Protein AF-A0A450ZXF7-F1 (afdb_monomer_lite)

Organism: NCBI:txid2126343

Secondary structure (DSSP, 8-state):
---TT--HHHHHHHHHHHHHHHHHHHHHHHHHTT-TTTTTT-----EEEE--S-----S----------SGGG-EEEES-S---HHHHH---

Radius of gyration: 15.81 Å; chains: 1; bounding box: 31×31×44 Å

Foldseek 3Di:
DDDLDDDLVVQLVVVVVVVVVVVVVQVVVCVVVVPPCRCVVPADAAADEHDCDDDDDDQDDPLDPDDRRHSNSHHYHYNHPDDDCCSRPNDD

Sequence (92 aa):
MKATKGKEEEIIQQLKGARCFMGYCREVGKSFWQSAKFLKDYQERFVSISYIGISKGGSRFQEKKGDYSEPERMWKIHNPHHLTFNQLAGKT

Structure (mmCIF, N/CA/C/O backbone):
data_AF-A0A450ZXF7-F1
#
_entry.id   AF-A0A450ZXF7-F1
#
loop_
_atom_site.group_PDB
_atom_site.id
_atom_site.type_symbol
_atom_site.label_atom_id
_atom_site.label_alt_id
_atom_site.label_comp_id
_atom_site.label_asym_id
_atom_site.label_entity_id
_atom_site.label_seq_id
_atom_site.pdbx_PDB_ins_code
_atom_site.Cartn_x
_atom_site.Cartn_y
_atom_site.Cartn_z
_atom_site.occupancy
_atom_site.B_iso_or_equiv
_atom_site.auth_seq_id
_atom_site.auth_comp_id
_atom_site.auth_asym_id
_atom_site.auth_atom_id
_atom_site.pdbx_PDB_model_num
ATOM 1 N N . MET A 1 1 ? -2.316 10.592 -9.761 1.00 42.62 1 MET A N 1
ATOM 2 C CA . MET A 1 1 ? -0.893 10.714 -10.145 1.00 42.62 1 MET A CA 1
ATOM 3 C C . MET A 1 1 ? -0.485 9.410 -10.803 1.00 42.62 1 MET A C 1
ATOM 5 O O . MET A 1 1 ? -0.522 8.390 -10.133 1.00 42.62 1 MET A O 1
ATOM 9 N N . LYS A 1 2 ? -0.217 9.392 -12.112 1.00 43.12 2 LYS A N 1
ATOM 10 C CA . LYS A 1 2 ? 0.262 8.182 -12.792 1.00 43.12 2 LYS A CA 1
ATOM 11 C C . LYS A 1 2 ? 1.364 8.583 -13.760 1.00 43.12 2 LYS A C 1
ATOM 13 O O . LYS A 1 2 ? 1.079 9.062 -14.852 1.00 43.12 2 LYS A O 1
ATOM 18 N N . ALA A 1 3 ? 2.614 8.418 -13.339 1.00 50.16 3 ALA A N 1
ATOM 19 C CA . ALA A 1 3 ? 3.733 8.460 -14.266 1.00 50.16 3 ALA A CA 1
ATOM 20 C C . ALA A 1 3 ? 3.752 7.113 -14.996 1.00 50.16 3 ALA A C 1
ATOM 22 O O . ALA A 1 3 ? 4.021 6.076 -14.401 1.00 50.16 3 ALA A O 1
ATOM 23 N N . THR A 1 4 ? 3.406 7.099 -16.279 1.00 52.81 4 THR A N 1
ATOM 24 C CA . THR A 1 4 ? 3.452 5.887 -17.116 1.00 52.81 4 THR A CA 1
ATOM 25 C C . THR A 1 4 ? 4.875 5.528 -17.560 1.00 52.81 4 THR A C 1
ATOM 27 O O . THR A 1 4 ? 5.071 4.453 -18.122 1.00 52.81 4 THR A O 1
ATOM 30 N N . LYS A 1 5 ? 5.859 6.412 -17.323 1.00 58.38 5 LYS A N 1
ATOM 31 C CA . LYS A 1 5 ? 7.273 6.284 -17.725 1.00 58.38 5 LYS A CA 1
ATOM 32 C C . LYS A 1 5 ? 8.229 6.955 -16.715 1.00 58.38 5 LYS A C 1
ATOM 34 O O . LYS A 1 5 ? 9.064 7.762 -17.107 1.00 58.38 5 LYS A O 1
ATOM 39 N N . GLY A 1 6 ? 8.039 6.693 -15.422 1.00 66.75 6 GLY A N 1
ATOM 40 C CA . GLY A 1 6 ? 8.897 7.233 -14.356 1.00 66.75 6 GLY A CA 1
ATOM 41 C C . GLY A 1 6 ? 10.091 6.333 -14.041 1.00 66.75 6 GLY A C 1
ATOM 42 O O . GLY A 1 6 ? 10.067 5.137 -14.347 1.00 66.75 6 GLY A O 1
ATOM 43 N N . LYS A 1 7 ? 11.125 6.896 -13.405 1.00 85.25 7 LYS A N 1
ATOM 44 C CA . LYS A 1 7 ? 12.206 6.090 -12.812 1.00 85.25 7 LYS A CA 1
ATOM 45 C C . LYS A 1 7 ? 11.626 5.206 -11.707 1.00 85.25 7 LYS A C 1
ATOM 47 O O . LYS A 1 7 ? 10.649 5.568 -11.057 1.00 85.25 7 LYS A O 1
ATOM 52 N N . GLU A 1 8 ? 12.243 4.056 -11.458 1.00 86.75 8 GLU A N 1
ATOM 53 C CA . GLU A 1 8 ? 11.790 3.128 -10.414 1.00 86.75 8 GLU A CA 1
ATOM 54 C C . GLU A 1 8 ? 11.665 3.793 -9.037 1.00 86.75 8 GLU A C 1
ATOM 56 O O . GLU A 1 8 ? 10.690 3.563 -8.329 1.00 86.75 8 GLU A O 1
ATOM 61 N N . GLU A 1 9 ? 12.590 4.687 -8.699 1.00 90.69 9 GLU A N 1
ATOM 62 C CA . GLU A 1 9 ? 12.568 5.471 -7.461 1.00 90.69 9 GLU A CA 1
ATOM 63 C C . GLU A 1 9 ? 11.303 6.332 -7.329 1.00 90.69 9 GLU A C 1
ATOM 65 O O . GLU A 1 9 ? 10.696 6.386 -6.260 1.00 90.69 9 GLU A O 1
ATOM 70 N N . GLU A 1 10 ? 10.856 6.960 -8.419 1.00 90.31 10 GLU A N 1
ATOM 71 C CA . GLU A 1 10 ? 9.632 7.768 -8.443 1.00 90.31 10 GLU A CA 1
ATOM 72 C C . GLU A 1 10 ? 8.393 6.885 -8.262 1.00 90.31 10 GLU A C 1
ATOM 74 O O . GLU A 1 10 ? 7.447 7.263 -7.568 1.00 90.31 10 GLU A O 1
ATOM 79 N N . ILE A 1 11 ? 8.405 5.683 -8.849 1.00 88.94 11 ILE A N 1
ATOM 80 C CA . ILE A 1 11 ? 7.339 4.693 -8.661 1.00 88.94 11 ILE A CA 1
ATOM 81 C C . ILE A 1 11 ? 7.301 4.256 -7.194 1.00 88.94 11 ILE A C 1
ATOM 83 O O . ILE A 1 11 ? 6.236 4.278 -6.581 1.00 88.94 11 ILE A O 1
ATOM 87 N N . ILE A 1 12 ? 8.450 3.940 -6.593 1.00 92.75 12 ILE A N 1
ATOM 88 C CA . ILE A 1 12 ? 8.548 3.579 -5.172 1.00 92.75 12 ILE A CA 1
ATOM 89 C C . ILE A 1 12 ? 8.004 4.710 -4.289 1.00 92.75 12 ILE A C 1
ATOM 91 O O . ILE A 1 12 ? 7.230 4.448 -3.369 1.00 92.75 12 ILE A O 1
ATOM 95 N N . GLN A 1 13 ? 8.342 5.970 -4.577 1.00 94.38 13 GLN A N 1
ATOM 96 C CA . GLN A 1 13 ? 7.808 7.123 -3.841 1.00 94.38 13 GLN A CA 1
ATOM 97 C C . GLN A 1 13 ? 6.283 7.236 -3.961 1.00 94.38 13 GLN A C 1
ATOM 99 O O . GLN A 1 13 ? 5.601 7.446 -2.955 1.00 94.38 13 GLN A O 1
ATOM 104 N N . GLN A 1 14 ? 5.726 7.039 -5.159 1.00 92.31 14 GLN A N 1
ATOM 105 C CA . GLN A 1 14 ? 4.273 7.021 -5.359 1.00 92.31 14 GLN A CA 1
ATOM 106 C C . GLN A 1 14 ? 3.606 5.899 -4.557 1.00 92.31 14 GLN A C 1
ATOM 108 O O . GLN A 1 14 ? 2.580 6.127 -3.917 1.00 92.31 14 GLN A O 1
ATOM 113 N N . LEU A 1 15 ? 4.201 4.704 -4.542 1.00 93.56 15 LEU A N 1
ATOM 114 C CA . LEU A 1 15 ? 3.689 3.558 -3.793 1.00 93.56 15 LEU A CA 1
ATOM 115 C C . LEU A 1 15 ? 3.773 3.769 -2.273 1.00 93.56 15 LEU A C 1
ATOM 117 O O . LEU A 1 15 ? 2.836 3.414 -1.559 1.00 93.56 15 LEU A O 1
ATOM 121 N N . LYS A 1 16 ? 4.829 4.425 -1.774 1.00 96.00 16 LYS A N 1
ATOM 122 C CA . LYS A 1 16 ? 4.912 4.874 -0.373 1.00 96.00 16 LYS A CA 1
ATOM 123 C C . LYS A 1 16 ? 3.796 5.858 -0.029 1.00 96.00 16 LYS A C 1
ATOM 125 O O . LYS A 1 16 ? 3.128 5.692 0.988 1.00 96.00 16 LYS A O 1
ATOM 130 N N . GLY A 1 17 ? 3.547 6.841 -0.893 1.00 95.56 17 GLY A N 1
ATOM 131 C CA . GLY A 1 17 ? 2.436 7.779 -0.723 1.00 95.56 17 GLY A CA 1
ATOM 132 C C . GLY A 1 17 ? 1.076 7.074 -0.703 1.00 95.56 17 GLY A C 1
ATOM 133 O O . GLY A 1 17 ? 0.252 7.342 0.171 1.00 95.56 17 GLY A O 1
ATOM 134 N N . ALA A 1 18 ? 0.863 6.119 -1.612 1.00 94.75 18 ALA A N 1
ATOM 135 C CA . ALA A 1 18 ? -0.356 5.315 -1.664 1.00 94.75 18 ALA A CA 1
ATOM 136 C C . ALA A 1 18 ? -0.559 4.485 -0.386 1.00 94.75 18 ALA A C 1
ATOM 138 O O . ALA A 1 18 ? -1.677 4.415 0.122 1.00 94.75 18 ALA A O 1
ATOM 139 N N . ARG A 1 19 ? 0.51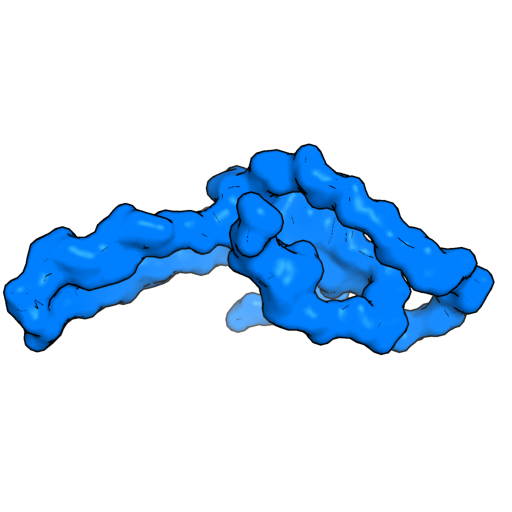5 3.920 0.179 1.00 95.44 19 ARG A N 1
ATOM 140 C CA . ARG A 1 19 ? 0.484 3.218 1.469 1.00 95.44 19 ARG A CA 1
ATOM 141 C C . ARG A 1 19 ? 0.004 4.127 2.601 1.00 95.44 19 ARG A C 1
ATOM 143 O O . ARG A 1 19 ? -0.911 3.767 3.338 1.00 95.44 19 ARG A O 1
ATOM 150 N N . CYS A 1 20 ? 0.574 5.328 2.708 1.00 96.06 20 CYS A N 1
ATOM 151 C CA . CYS A 1 20 ? 0.149 6.316 3.703 1.00 96.06 20 CYS A CA 1
ATOM 152 C C . CYS A 1 20 ? -1.328 6.691 3.532 1.00 96.06 20 CYS A C 1
ATOM 154 O O . CYS A 1 20 ? -2.076 6.730 4.509 1.00 96.06 20 CYS A O 1
ATOM 156 N N . PHE A 1 21 ? -1.762 6.914 2.290 1.00 96.38 21 PHE A N 1
ATOM 157 C CA . PHE A 1 21 ? -3.155 7.218 1.974 1.00 96.38 21 PHE A CA 1
ATOM 158 C C . PHE A 1 21 ? -4.104 6.084 2.389 1.00 96.38 21 PHE A C 1
ATOM 160 O O . PHE A 1 21 ? -5.114 6.341 3.039 1.00 96.38 21 PHE A O 1
ATOM 167 N N . MET A 1 22 ? -3.755 4.826 2.104 1.00 94.81 22 MET A N 1
ATOM 168 C CA . MET A 1 22 ? -4.538 3.666 2.544 1.00 94.81 22 MET A CA 1
ATOM 169 C C . MET A 1 22 ? -4.603 3.552 4.070 1.00 94.81 22 MET A C 1
ATOM 171 O O . MET A 1 22 ? -5.668 3.258 4.614 1.00 94.81 22 MET A O 1
ATOM 175 N N . GLY A 1 23 ? -3.499 3.835 4.769 1.00 95.06 23 GLY A N 1
ATOM 176 C CA . GLY A 1 23 ? -3.470 3.913 6.231 1.00 95.06 23 GLY A CA 1
ATOM 177 C C . GLY A 1 23 ? -4.438 4.966 6.774 1.00 95.06 23 GLY A C 1
ATOM 178 O O . GLY A 1 23 ? -5.238 4.670 7.660 1.00 95.06 23 GLY A O 1
ATOM 179 N N . TYR A 1 24 ? -4.440 6.163 6.184 1.00 97.00 24 TYR A N 1
ATOM 180 C CA . TYR A 1 24 ? -5.391 7.220 6.529 1.00 97.00 24 TYR A CA 1
ATOM 181 C C . TYR A 1 24 ? -6.845 6.791 6.282 1.00 97.00 24 TYR A C 1
ATOM 183 O O . TYR A 1 24 ? -7.679 6.875 7.185 1.00 97.00 24 TYR A O 1
ATOM 191 N N . CYS A 1 25 ? -7.151 6.252 5.097 1.00 95.62 25 CYS A N 1
ATOM 192 C CA . CYS A 1 25 ? -8.488 5.752 4.772 1.00 95.62 25 CYS A CA 1
ATOM 193 C C . CYS A 1 25 ? -8.950 4.647 5.729 1.00 95.62 25 CYS A C 1
ATOM 195 O O . CYS A 1 25 ? -10.134 4.573 6.052 1.00 95.62 25 CYS A O 1
ATOM 197 N N . ARG A 1 26 ? -8.034 3.802 6.214 1.00 95.81 26 ARG A N 1
ATOM 198 C CA . ARG A 1 26 ? -8.349 2.767 7.200 1.00 95.81 26 ARG A CA 1
ATOM 199 C C . ARG A 1 26 ? -8.769 3.362 8.543 1.00 95.81 26 ARG A C 1
ATOM 201 O O . ARG A 1 26 ? -9.750 2.886 9.108 1.00 95.81 26 ARG A O 1
ATOM 208 N N . GLU A 1 27 ? -8.088 4.392 9.041 1.00 96.69 27 GLU A N 1
ATOM 209 C CA . GLU A 1 27 ? -8.477 5.058 10.297 1.00 96.69 27 GLU A CA 1
ATOM 210 C C . GLU A 1 27 ? -9.804 5.817 10.169 1.00 96.69 27 GLU A C 1
ATOM 212 O O . GLU A 1 27 ? -10.666 5.721 11.051 1.00 96.69 27 GLU A O 1
ATOM 217 N N . VAL A 1 28 ? -10.019 6.488 9.032 1.00 97.50 28 VAL A N 1
ATOM 218 C CA . VAL A 1 28 ? -11.318 7.097 8.707 1.00 97.50 28 VAL A CA 1
ATOM 219 C C . VAL A 1 28 ? -12.408 6.026 8.678 1.00 97.50 28 VAL A C 1
ATOM 221 O O . VAL A 1 28 ? -13.456 6.200 9.293 1.00 97.50 28 VAL A O 1
ATOM 224 N N . GLY A 1 29 ? -12.151 4.887 8.031 1.00 96.88 29 GLY A N 1
ATOM 225 C CA . GLY A 1 29 ? -13.108 3.791 7.935 1.00 96.88 29 GLY A CA 1
ATOM 226 C C . GLY A 1 29 ? -13.445 3.149 9.285 1.00 96.88 29 GLY A C 1
ATOM 227 O O . GLY A 1 29 ? -14.612 2.891 9.577 1.00 96.88 29 GLY A O 1
ATOM 228 N N . LYS A 1 30 ? -12.460 2.957 10.169 1.00 97.44 30 LYS A N 1
ATOM 229 C CA . LYS A 1 30 ? -12.725 2.483 11.538 1.00 97.44 30 LYS A CA 1
ATOM 230 C C . LYS A 1 30 ? -13.692 3.405 12.277 1.00 97.44 30 LYS A C 1
ATOM 232 O O . LYS A 1 30 ? -14.625 2.916 12.909 1.00 97.44 30 LYS A O 1
ATOM 237 N N . SER A 1 31 ? -13.472 4.715 12.170 1.00 96.94 31 SER A N 1
ATOM 238 C CA . SER A 1 31 ? -14.293 5.730 12.836 1.00 96.94 31 SER A CA 1
ATOM 239 C C . SER A 1 31 ? -15.692 5.825 12.226 1.00 96.94 31 SER A C 1
ATOM 241 O O . SER A 1 31 ? -16.681 5.791 12.951 1.00 96.94 31 SER A O 1
ATOM 243 N N . PHE A 1 32 ? -15.788 5.882 10.895 1.00 97.50 32 PHE A N 1
ATOM 244 C CA . PHE A 1 32 ? -17.055 6.054 10.182 1.00 97.50 32 PHE A CA 1
ATOM 245 C C . PHE A 1 32 ? -17.992 4.851 10.352 1.00 97.50 32 PHE A C 1
ATOM 247 O O . PHE A 1 32 ? -19.176 5.028 10.617 1.00 97.50 32 PHE A O 1
ATOM 254 N N . TRP A 1 33 ? -17.466 3.625 10.251 1.00 96.88 33 TRP A N 1
ATOM 255 C CA . TRP A 1 33 ? -18.253 2.394 10.415 1.00 96.88 33 TRP A CA 1
ATOM 256 C C . TRP A 1 33 ? -18.294 1.877 11.862 1.00 96.88 33 TRP A C 1
ATOM 258 O O . TRP A 1 33 ? -18.830 0.795 12.093 1.00 96.88 33 TRP A O 1
ATOM 268 N N . GLN A 1 34 ? -17.696 2.592 12.826 1.00 95.88 34 GLN A N 1
ATOM 269 C CA . GLN A 1 34 ? -17.552 2.160 14.229 1.00 95.88 34 GLN A CA 1
ATOM 270 C C . GLN A 1 34 ? -16.990 0.732 14.373 1.00 95.88 34 GLN A C 1
ATOM 272 O O . GLN A 1 34 ? -17.328 -0.021 15.286 1.00 95.88 34 GLN A O 1
ATOM 277 N N . SER A 1 35 ? -16.113 0.339 13.449 1.00 95.81 35 SER A N 1
ATOM 278 C CA . SER A 1 35 ? -15.585 -1.017 13.352 1.00 95.81 35 SER A CA 1
ATOM 279 C C . SER A 1 35 ? -14.079 -1.007 13.550 1.00 95.81 35 SER A C 1
ATOM 281 O O . SER A 1 35 ? -13.310 -0.747 12.626 1.00 95.81 35 SER A O 1
ATOM 283 N N . ALA A 1 36 ? -13.630 -1.376 14.753 1.00 93.62 36 ALA A N 1
ATOM 284 C CA . ALA A 1 36 ? -12.202 -1.477 15.076 1.00 93.62 36 ALA A CA 1
ATOM 285 C C . ALA A 1 36 ? -11.449 -2.481 14.179 1.00 93.62 36 ALA A C 1
ATOM 287 O O . ALA A 1 36 ? -10.226 -2.411 14.032 1.00 93.62 36 ALA A O 1
ATOM 288 N N . LYS A 1 37 ? -12.181 -3.423 13.569 1.00 94.69 37 LYS A N 1
ATOM 289 C CA . LYS A 1 37 ? -11.642 -4.452 12.673 1.00 94.69 37 LYS A CA 1
ATOM 290 C C . LYS A 1 37 ? -11.669 -4.048 11.195 1.00 94.69 37 LYS A C 1
ATOM 292 O O . LYS A 1 37 ? -11.284 -4.863 10.358 1.00 94.69 37 LYS A O 1
ATOM 297 N N . PHE A 1 38 ? -12.090 -2.827 10.856 1.00 94.81 38 PHE A N 1
ATOM 298 C CA . PHE A 1 38 ? 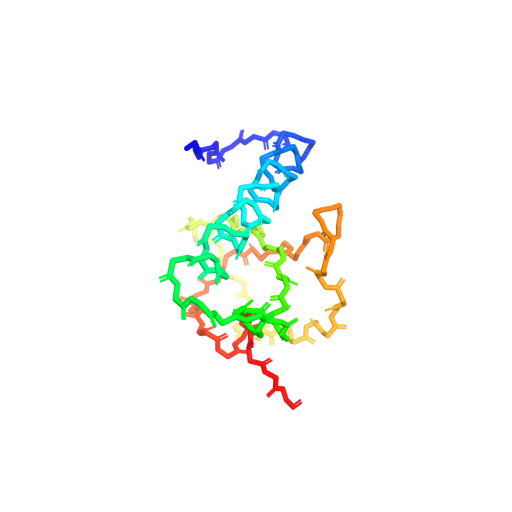-12.122 -2.364 9.470 1.00 94.81 38 PHE A CA 1
ATOM 299 C C . PHE A 1 38 ? -10.745 -2.522 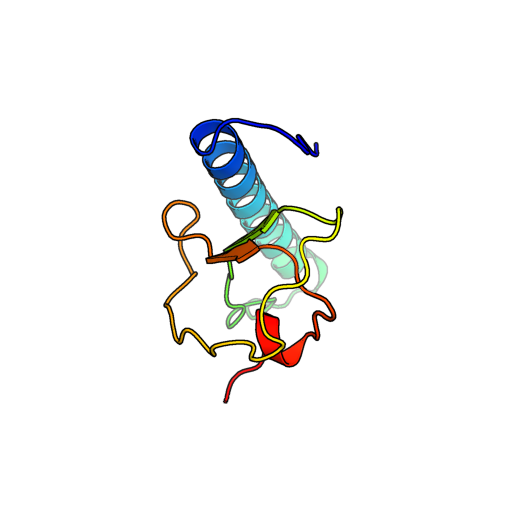8.803 1.00 94.81 38 PHE A C 1
ATOM 301 O O . PHE A 1 38 ? -9.729 -2.012 9.293 1.00 94.81 38 PHE A O 1
ATOM 308 N N . LEU A 1 39 ? -10.716 -3.304 7.716 1.00 93.06 39 LEU A N 1
ATOM 309 C CA . LEU A 1 39 ? -9.509 -3.690 6.976 1.00 93.06 39 LEU A CA 1
ATOM 310 C C . LEU A 1 39 ? -8.360 -4.177 7.882 1.00 93.06 39 LEU A C 1
ATOM 312 O O . LEU A 1 39 ? -7.197 -3.873 7.632 1.00 93.06 39 LEU A O 1
ATOM 316 N N . LYS A 1 40 ? -8.662 -4.897 8.973 1.00 90.81 40 LYS A N 1
ATOM 317 C CA . LYS A 1 40 ? -7.633 -5.395 9.901 1.00 90.81 40 LYS A CA 1
ATOM 318 C C . LYS A 1 40 ? -6.676 -6.383 9.242 1.00 90.81 40 LYS A C 1
ATOM 320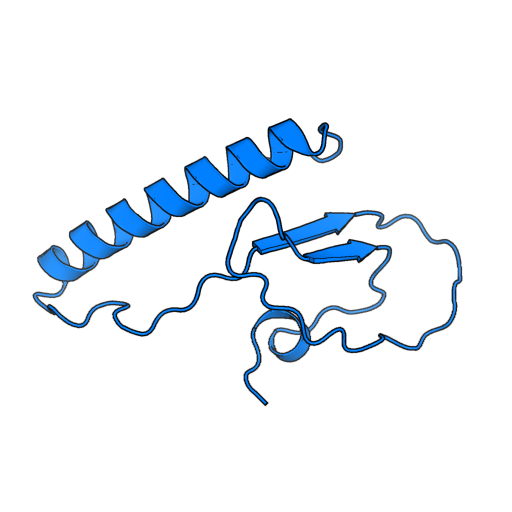 O O . LYS A 1 40 ? -5.473 -6.249 9.428 1.00 90.81 40 LYS A O 1
ATOM 325 N N . ASP A 1 41 ? -7.222 -7.308 8.463 1.00 90.44 41 ASP A N 1
ATOM 326 C CA . ASP A 1 41 ? -6.471 -8.399 7.834 1.00 90.44 41 ASP A CA 1
ATOM 327 C C . ASP A 1 41 ? -6.197 -8.127 6.343 1.00 90.44 41 ASP A C 1
ATOM 329 O O . ASP A 1 41 ? -5.895 -9.038 5.567 1.00 90.44 41 ASP A O 1
ATOM 333 N N . TYR A 1 42 ? -6.337 -6.861 5.930 1.00 89.62 42 TYR A N 1
ATOM 334 C CA . TYR A 1 42 ? -5.986 -6.413 4.589 1.00 89.62 42 TYR A CA 1
ATOM 335 C C . TYR A 1 42 ? -4.484 -6.596 4.356 1.00 89.62 42 TYR A C 1
ATOM 337 O O . TYR A 1 42 ? -3.662 -6.279 5.215 1.00 89.62 42 TYR A O 1
ATOM 345 N N . GLN A 1 43 ? -4.138 -7.106 3.178 1.00 88.62 43 GLN A N 1
ATOM 346 C CA . GLN A 1 43 ? -2.759 -7.320 2.766 1.00 88.62 43 GLN A CA 1
ATOM 347 C C . GLN A 1 43 ? -2.433 -6.396 1.604 1.00 88.62 43 GLN A C 1
ATOM 349 O O . GLN A 1 43 ? -3.137 -6.373 0.594 1.00 88.62 43 GLN A O 1
ATOM 354 N N . GLU A 1 44 ? -1.342 -5.658 1.749 1.00 90.94 44 GLU A N 1
ATOM 355 C CA . GLU A 1 44 ? -0.811 -4.804 0.698 1.00 90.94 44 GLU A CA 1
ATOM 356 C C . GLU A 1 44 ? -0.038 -5.653 -0.310 1.00 90.94 44 GLU A C 1
ATOM 358 O O . GLU A 1 44 ? 0.768 -6.506 0.065 1.00 90.94 44 GLU A O 1
ATOM 363 N N . ARG A 1 45 ? -0.279 -5.410 -1.599 1.00 90.25 45 ARG A N 1
ATOM 364 C CA . ARG A 1 45 ? 0.543 -5.939 -2.686 1.00 90.25 45 ARG A CA 1
ATOM 365 C C . ARG A 1 45 ? 0.893 -4.822 -3.647 1.00 90.25 45 ARG A C 1
ATOM 367 O O . ARG A 1 45 ? 0.015 -4.193 -4.234 1.00 90.25 45 ARG A O 1
ATOM 374 N N . PHE A 1 46 ? 2.186 -4.598 -3.809 1.00 91.31 46 PHE A N 1
ATOM 375 C CA . PHE A 1 46 ? 2.726 -3.573 -4.680 1.00 91.31 46 PHE A CA 1
ATOM 376 C C . PHE A 1 46 ? 3.059 -4.183 -6.036 1.00 91.31 46 PHE A C 1
ATOM 378 O O . PHE A 1 46 ? 3.822 -5.143 -6.128 1.00 91.31 46 PHE A O 1
ATOM 385 N N . VAL A 1 47 ? 2.476 -3.632 -7.100 1.00 88.12 47 VAL A N 1
ATOM 386 C CA . VAL A 1 47 ? 2.668 -4.110 -8.472 1.00 88.12 47 VAL A CA 1
ATOM 387 C C . VAL A 1 47 ? 2.983 -2.942 -9.398 1.00 88.12 47 VAL A C 1
ATOM 389 O O . VAL A 1 47 ? 2.373 -1.877 -9.310 1.00 88.12 47 VAL A O 1
ATOM 392 N N . SER A 1 48 ? 3.922 -3.153 -10.313 1.00 86.50 48 SER A N 1
ATOM 393 C CA . SER A 1 48 ? 4.218 -2.248 -11.418 1.00 86.50 48 SER A CA 1
ATOM 394 C C . SER A 1 48 ? 4.003 -2.993 -12.722 1.00 86.50 48 SER A C 1
ATOM 396 O O . SER A 1 48 ? 4.656 -3.998 -12.992 1.00 86.50 48 SER A O 1
ATOM 398 N N . ILE A 1 49 ? 3.061 -2.513 -13.528 1.00 84.31 49 ILE A N 1
ATOM 399 C CA . ILE A 1 49 ? 2.703 -3.126 -14.806 1.00 84.31 49 ILE A CA 1
ATOM 400 C C . ILE A 1 49 ? 3.266 -2.246 -15.914 1.00 84.31 49 ILE A C 1
ATOM 402 O O . ILE A 1 49 ? 2.861 -1.093 -16.067 1.00 84.31 49 ILE A O 1
ATOM 406 N N . SER A 1 50 ? 4.209 -2.792 -16.675 1.00 76.00 50 SER A N 1
ATOM 407 C CA . SER A 1 50 ? 4.931 -2.086 -17.731 1.00 76.00 50 SER A CA 1
ATOM 408 C C . SER A 1 50 ? 4.769 -2.802 -19.076 1.00 76.00 50 SER A C 1
ATOM 410 O O . SER A 1 50 ? 4.784 -4.027 -19.138 1.00 76.00 50 SER A O 1
ATOM 412 N N . TYR A 1 51 ? 4.697 -2.023 -20.161 1.00 67.31 51 TYR A N 1
ATOM 413 C CA . TYR A 1 51 ? 4.598 -2.475 -21.560 1.00 67.31 51 TYR A CA 1
ATOM 414 C C . TYR A 1 51 ? 3.238 -3.085 -21.971 1.00 67.31 51 TYR A C 1
ATOM 416 O O . TYR A 1 51 ? 2.907 -4.207 -21.614 1.00 67.31 51 TYR A O 1
ATOM 424 N N . ILE A 1 52 ? 2.475 -2.333 -22.780 1.00 58.72 52 ILE A N 1
ATOM 425 C CA . ILE A 1 52 ? 1.228 -2.752 -23.469 1.00 58.72 52 ILE A CA 1
ATOM 426 C C . ILE A 1 52 ? 1.487 -2.906 -24.994 1.00 58.72 52 ILE A C 1
ATOM 428 O O . ILE A 1 52 ? 0.576 -3.123 -25.784 1.00 58.72 52 ILE A O 1
ATOM 432 N N . GLY A 1 53 ? 2.742 -2.755 -25.438 1.00 53.53 53 GLY A N 1
ATOM 433 C CA . GLY A 1 53 ? 3.130 -2.655 -26.850 1.00 53.53 53 GLY A CA 1
ATOM 434 C C . GLY A 1 53 ? 3.874 -3.880 -27.375 1.00 53.53 53 GLY A C 1
ATOM 435 O O . GLY A 1 53 ? 5.021 -3.747 -27.750 1.00 53.53 53 GLY A O 1
ATOM 436 N N . ILE A 1 54 ? 3.234 -5.051 -27.365 1.00 51.28 54 ILE A N 1
ATOM 437 C CA . ILE A 1 54 ? 3.564 -6.287 -28.109 1.00 51.28 54 ILE A CA 1
ATOM 438 C C . ILE A 1 54 ? 5.052 -6.488 -28.482 1.00 51.28 54 ILE A C 1
ATOM 440 O O . ILE A 1 54 ? 5.496 -6.123 -29.568 1.00 51.28 54 ILE A O 1
ATOM 444 N N . SER A 1 55 ? 5.772 -7.267 -27.673 1.00 54.19 55 SER A N 1
ATOM 445 C CA . SER A 1 55 ? 6.705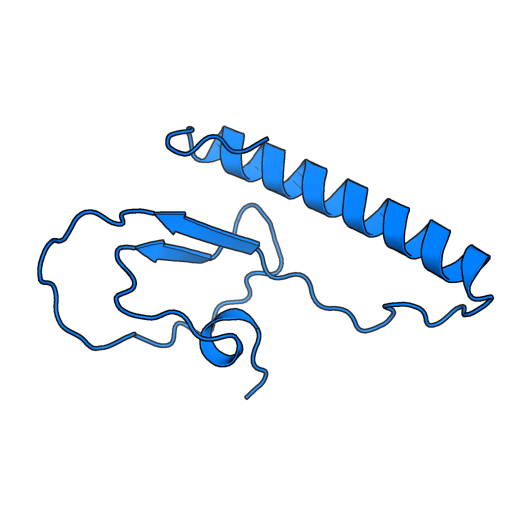 -8.259 -28.219 1.00 54.19 55 SER A CA 1
ATOM 446 C C . SER A 1 55 ? 6.146 -9.645 -27.884 1.00 54.19 55 SER A C 1
ATOM 448 O O . SER A 1 55 ? 5.815 -9.934 -26.736 1.00 54.19 55 SER A O 1
ATOM 450 N N . LYS A 1 56 ? 5.922 -10.491 -28.900 1.00 56.72 56 LYS A N 1
ATOM 451 C CA . LYS A 1 56 ? 5.410 -11.863 -28.726 1.00 56.72 56 LYS A CA 1
ATOM 452 C C . LYS A 1 56 ? 6.481 -12.718 -28.033 1.00 56.72 56 LYS A C 1
ATOM 454 O O . LYS A 1 56 ? 7.298 -13.344 -28.698 1.00 56.72 56 LYS A O 1
ATOM 459 N N . GLY A 1 57 ? 6.486 -12.713 -26.704 1.00 56.47 57 GLY A N 1
ATOM 460 C CA . GLY A 1 57 ? 7.228 -13.647 -25.854 1.00 56.47 57 GLY A CA 1
ATOM 461 C C . GLY A 1 57 ? 6.290 -14.709 -25.274 1.00 56.47 57 GLY A C 1
ATOM 462 O O . GLY A 1 57 ? 5.096 -14.461 -25.135 1.00 56.47 57 GLY A O 1
ATOM 463 N N . GLY A 1 58 ? 6.818 -15.902 -24.984 1.00 53.62 58 GLY A N 1
ATOM 464 C CA . GLY A 1 58 ? 6.041 -17.105 -24.649 1.00 53.62 58 GLY A CA 1
ATOM 465 C C . GLY A 1 58 ? 4.954 -16.914 -23.580 1.00 53.62 58 GLY A C 1
ATOM 466 O O . GLY A 1 58 ? 5.172 -16.305 -22.538 1.00 53.62 58 GLY A O 1
ATOM 467 N N . SER A 1 59 ? 3.789 -17.514 -23.828 1.00 54.69 59 SER A N 1
ATOM 468 C CA . SER A 1 59 ? 2.521 -17.368 -23.096 1.00 54.69 59 SER A CA 1
ATOM 469 C C . SER A 1 59 ? 2.479 -17.940 -21.671 1.00 54.69 59 SER A C 1
ATOM 471 O O . SER A 1 59 ? 1.413 -17.966 -21.053 1.00 54.69 59 SER A O 1
ATOM 473 N N . ARG A 1 60 ? 3.600 -18.418 -21.119 1.00 52.06 60 ARG A N 1
ATOM 474 C CA . ARG A 1 60 ? 3.623 -18.959 -19.755 1.00 52.06 60 ARG A CA 1
ATOM 475 C C . ARG A 1 60 ? 3.874 -17.843 -18.755 1.00 52.06 60 ARG A C 1
ATOM 477 O O . ARG A 1 60 ? 5.009 -17.425 -18.544 1.00 52.06 60 ARG A O 1
ATOM 484 N N . PHE A 1 61 ? 2.798 -17.420 -18.100 1.00 56.97 61 PHE A N 1
ATOM 485 C CA . PHE A 1 61 ? 2.875 -16.679 -16.849 1.00 56.97 61 PHE A CA 1
ATOM 486 C C . PHE A 1 61 ? 3.623 -17.555 -15.834 1.00 56.97 61 PHE A C 1
ATOM 488 O O . PHE A 1 61 ? 3.109 -18.586 -15.403 1.00 56.97 61 PHE A O 1
ATOM 495 N N . GLN A 1 62 ? 4.865 -17.203 -15.500 1.00 56.38 62 GLN A N 1
ATOM 496 C CA . GLN A 1 62 ? 5.536 -17.831 -14.368 1.00 56.38 62 GLN A CA 1
ATOM 497 C C . GLN A 1 62 ? 4.935 -17.239 -13.094 1.00 56.38 62 GLN A C 1
ATOM 499 O O . GLN A 1 62 ? 5.107 -16.049 -12.828 1.00 56.38 62 GLN A O 1
ATOM 504 N N . GLU A 1 63 ? 4.225 -18.057 -12.314 1.00 55.34 63 GLU A N 1
ATOM 505 C CA . GLU A 1 63 ? 3.886 -17.722 -10.931 1.00 55.34 63 GLU A CA 1
ATOM 506 C C . GLU A 1 63 ? 5.186 -17.507 -10.155 1.00 55.34 63 GLU A C 1
ATOM 508 O O . GLU A 1 63 ? 5.826 -18.449 -9.687 1.00 55.34 63 GLU A O 1
ATOM 513 N N . LYS A 1 64 ? 5.607 -16.252 -10.010 1.00 57.25 64 LYS A N 1
ATOM 514 C CA . LYS A 1 64 ? 6.600 -15.912 -8.999 1.00 57.25 64 LYS A CA 1
ATOM 515 C C . LYS A 1 64 ? 5.860 -15.691 -7.687 1.00 57.25 64 LYS A C 1
ATOM 517 O O . LYS A 1 64 ? 5.221 -14.665 -7.481 1.00 57.25 64 LYS A O 1
ATOM 522 N N . LYS A 1 65 ? 5.954 -16.684 -6.799 1.00 61.03 65 LYS A N 1
ATOM 523 C CA . LYS A 1 65 ? 5.600 -16.557 -5.381 1.00 61.03 65 LYS A CA 1
ATOM 524 C C . LYS A 1 65 ? 6.638 -15.659 -4.705 1.00 61.03 65 LYS A C 1
ATOM 526 O O . LYS A 1 65 ? 7.653 -16.142 -4.216 1.00 61.03 65 LYS A O 1
ATOM 531 N N . GLY A 1 66 ? 6.416 -14.350 -4.755 1.00 66.81 66 GLY A N 1
ATOM 532 C CA . GLY A 1 66 ? 7.196 -13.356 -4.021 1.00 66.81 66 GLY A CA 1
ATOM 533 C C . GLY A 1 66 ? 6.349 -12.672 -2.953 1.00 66.81 66 GLY A C 1
ATOM 534 O O . GLY A 1 66 ? 5.144 -12.484 -3.132 1.00 66.81 66 GLY A O 1
ATOM 535 N N . ASP A 1 67 ? 6.985 -12.301 -1.844 1.00 78.94 67 ASP A N 1
ATOM 536 C CA . ASP A 1 67 ? 6.410 -11.356 -0.891 1.00 78.94 67 ASP A CA 1
ATOM 537 C C . ASP A 1 67 ? 6.541 -9.940 -1.472 1.00 78.94 67 ASP A C 1
ATOM 539 O O . ASP A 1 67 ? 7.625 -9.357 -1.503 1.00 78.94 67 ASP A O 1
ATOM 543 N N . TYR A 1 68 ? 5.430 -9.431 -2.003 1.00 87.69 68 TYR A N 1
ATOM 544 C CA . TYR A 1 68 ? 5.326 -8.121 -2.650 1.00 87.69 68 TYR A CA 1
ATOM 545 C C . TYR A 1 68 ? 4.657 -7.088 -1.730 1.00 87.69 68 TYR A C 1
ATOM 547 O O . TYR A 1 68 ? 3.919 -6.220 -2.200 1.00 87.69 68 TYR A O 1
ATOM 555 N N . SER A 1 69 ? 4.866 -7.211 -0.416 1.00 88.94 69 SER A N 1
ATOM 556 C CA . SER A 1 69 ? 4.282 -6.347 0.620 1.00 88.94 69 SER A CA 1
ATOM 557 C C . SER A 1 69 ? 5.047 -5.041 0.867 1.00 88.94 69 SER A C 1
ATOM 559 O O . SER A 1 69 ? 4.598 -4.208 1.654 1.00 88.94 69 SER A O 1
ATOM 561 N N . GLU A 1 70 ? 6.167 -4.818 0.173 1.00 93.12 70 GLU A N 1
ATOM 562 C CA . GLU A 1 70 ? 6.964 -3.591 0.266 1.00 93.12 70 GLU A CA 1
ATOM 563 C C . GLU A 1 70 ? 7.030 -2.862 -1.088 1.00 93.12 70 GLU A C 1
ATOM 565 O O . GLU A 1 70 ? 7.230 -3.517 -2.117 1.00 93.12 70 GLU A O 1
ATOM 570 N N . PRO A 1 71 ? 6.914 -1.517 -1.118 1.00 93.25 71 PRO A N 1
ATOM 571 C CA . PRO A 1 71 ? 7.081 -0.719 -2.335 1.00 93.25 71 PRO A CA 1
ATOM 572 C C . PRO A 1 71 ? 8.388 -1.002 -3.090 1.00 93.25 71 PRO A C 1
ATOM 574 O O . PRO A 1 71 ? 8.387 -1.131 -4.311 1.00 93.25 71 PRO A O 1
ATOM 577 N N . GLU A 1 72 ? 9.498 -1.140 -2.365 1.00 93.69 72 GLU A N 1
ATOM 578 C CA . GLU A 1 72 ? 10.839 -1.435 -2.883 1.00 93.69 72 GLU A CA 1
ATOM 579 C C . GLU A 1 72 ? 10.933 -2.823 -3.520 1.00 93.69 72 GLU A C 1
ATOM 581 O O . GLU A 1 72 ? 11.771 -3.068 -4.385 1.00 93.69 72 GLU A O 1
ATOM 586 N N . ARG A 1 73 ? 10.056 -3.737 -3.099 1.00 90.81 73 ARG A N 1
ATOM 587 C CA . ARG A 1 73 ? 9.967 -5.105 -3.606 1.00 90.81 73 ARG A CA 1
ATOM 588 C C . ARG A 1 73 ? 8.760 -5.285 -4.517 1.00 90.81 73 ARG A C 1
ATOM 590 O O . ARG A 1 73 ? 8.280 -6.402 -4.653 1.00 90.81 73 ARG A O 1
ATOM 597 N N . MET A 1 74 ? 8.254 -4.220 -5.143 1.00 90.25 74 MET A N 1
ATOM 598 C CA . MET A 1 74 ? 7.080 -4.316 -6.010 1.00 90.25 74 MET A CA 1
ATOM 599 C C . MET A 1 74 ? 7.246 -5.379 -7.104 1.00 90.25 74 MET A C 1
ATOM 601 O O . MET A 1 74 ? 8.303 -5.523 -7.729 1.00 90.25 74 MET A O 1
ATOM 605 N N . TRP A 1 75 ? 6.168 -6.097 -7.399 1.00 87.81 75 TRP A N 1
ATOM 606 C CA . TRP A 1 75 ? 6.165 -7.054 -8.491 1.00 87.81 75 TRP A CA 1
ATOM 607 C C . TRP A 1 75 ? 6.128 -6.335 -9.835 1.00 87.81 75 TRP A C 1
ATOM 609 O O . TRP A 1 75 ? 5.143 -5.683 -10.184 1.00 87.81 75 TRP A O 1
ATOM 619 N N . LYS A 1 76 ? 7.200 -6.474 -10.613 1.00 85.81 76 LYS A N 1
ATOM 620 C CA . LYS A 1 76 ? 7.287 -5.932 -11.970 1.00 85.81 76 LYS A CA 1
ATOM 621 C C . LYS A 1 76 ? 6.712 -6.936 -12.961 1.00 85.81 76 LYS A C 1
ATOM 623 O O . LYS A 1 76 ? 7.300 -7.988 -13.210 1.00 85.81 76 LYS A O 1
ATOM 628 N N . ILE A 1 77 ? 5.552 -6.606 -13.509 1.00 81.94 77 ILE A N 1
ATOM 629 C CA . ILE A 1 77 ? 4.863 -7.388 -14.529 1.00 81.94 77 ILE A CA 1
ATOM 630 C C . ILE A 1 77 ? 5.106 -6.714 -15.875 1.00 81.94 77 ILE A C 1
ATOM 632 O O . ILE A 1 77 ? 4.752 -5.551 -16.075 1.00 81.94 77 ILE A O 1
ATOM 636 N N . HIS A 1 78 ? 5.687 -7.460 -16.809 1.00 76.69 78 HIS A N 1
ATOM 637 C CA . HIS A 1 78 ? 5.988 -6.983 -18.153 1.00 76.69 78 HIS A CA 1
ATOM 638 C C . HIS A 1 78 ? 5.094 -7.677 -19.182 1.00 76.69 78 HIS A C 1
ATOM 640 O O . HIS A 1 78 ? 5.019 -8.903 -19.179 1.00 76.69 78 HIS A O 1
ATOM 646 N N . ASN A 1 79 ? 4.450 -6.904 -20.065 1.00 69.25 79 ASN A N 1
ATOM 647 C CA . ASN A 1 79 ? 3.662 -7.412 -21.196 1.00 69.25 79 ASN A CA 1
ATOM 648 C C . ASN A 1 79 ? 2.630 -8.504 -20.828 1.00 69.25 79 ASN A C 1
ATOM 650 O O . ASN A 1 79 ? 2.643 -9.593 -21.411 1.00 69.25 79 ASN A O 1
ATOM 654 N N . PRO A 1 80 ? 1.737 -8.273 -19.848 1.00 70.62 80 PRO A N 1
ATOM 655 C CA . PRO A 1 80 ? 0.744 -9.280 -19.529 1.00 70.62 80 PRO A CA 1
ATOM 656 C C . PRO A 1 80 ? -0.323 -9.326 -20.630 1.00 70.62 80 PRO A C 1
ATOM 658 O O . PRO A 1 80 ? -1.046 -8.355 -20.840 1.00 70.62 80 PRO A O 1
ATOM 661 N N . HIS A 1 81 ? -0.459 -10.466 -21.311 1.00 66.88 81 HIS A N 1
ATOM 662 C CA . HIS A 1 81 ? -1.553 -10.676 -22.267 1.00 66.88 81 HIS A CA 1
ATOM 663 C C . HIS A 1 81 ? -2.922 -10.581 -21.574 1.00 66.88 81 HIS A C 1
ATOM 665 O O . HIS A 1 81 ? -3.817 -9.918 -22.090 1.00 66.88 81 HIS A O 1
ATOM 671 N N . HIS A 1 82 ? -3.045 -11.169 -20.375 1.00 73.31 82 HIS A N 1
ATOM 672 C CA . HIS A 1 82 ? -4.209 -11.080 -19.489 1.00 73.31 82 HIS A CA 1
ATOM 673 C C . HIS A 1 82 ? -3.757 -11.023 -18.021 1.00 73.31 82 HIS A C 1
ATOM 675 O O . HIS A 1 82 ? -2.882 -11.789 -17.618 1.00 73.31 82 HIS A O 1
ATOM 681 N N . LEU A 1 83 ? -4.361 -10.125 -17.234 1.00 76.44 83 LEU A N 1
ATOM 682 C CA . LEU A 1 83 ? -4.218 -10.068 -15.777 1.00 76.44 83 LEU A CA 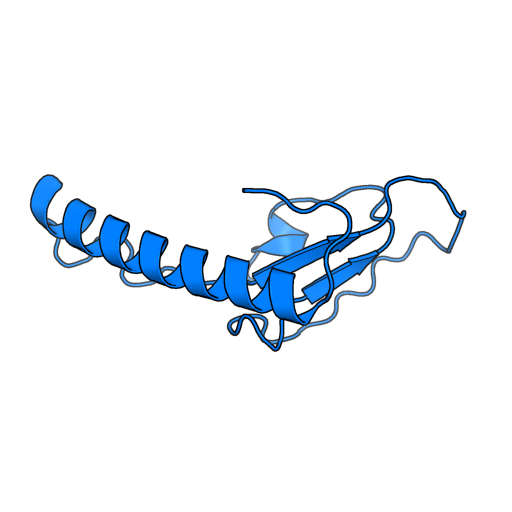1
ATOM 683 C C . LEU A 1 83 ? -5.556 -10.372 -15.121 1.00 76.44 83 LEU A C 1
ATOM 685 O O . LEU A 1 83 ? -6.558 -9.724 -15.413 1.00 76.44 83 LEU A O 1
ATOM 689 N N . THR A 1 84 ? -5.553 -11.323 -14.199 1.00 81.25 84 THR A N 1
ATOM 690 C CA . THR A 1 84 ? -6.706 -11.660 -13.363 1.00 81.25 84 THR A CA 1
ATOM 691 C C . THR A 1 84 ? -6.445 -11.257 -11.918 1.00 81.25 84 THR A C 1
ATOM 693 O O . THR A 1 84 ? -5.299 -11.198 -11.468 1.00 81.25 84 THR A O 1
ATOM 696 N N . PHE A 1 85 ? -7.515 -11.011 -11.162 1.00 79.38 85 PHE A N 1
ATOM 697 C CA . PHE A 1 85 ? -7.403 -10.704 -9.736 1.00 79.38 85 PHE A CA 1
ATOM 698 C C . PHE A 1 85 ? -6.639 -11.796 -8.980 1.00 79.38 85 PHE A C 1
ATOM 700 O O . PHE A 1 85 ? -5.755 -11.484 -8.189 1.00 79.38 85 PHE A O 1
ATOM 707 N N . ASN A 1 86 ? -6.912 -13.069 -9.276 1.00 81.94 86 ASN A N 1
ATOM 708 C CA . ASN A 1 86 ? -6.263 -14.189 -8.597 1.00 81.94 86 ASN A CA 1
ATOM 709 C C . ASN A 1 86 ? -4.753 -14.232 -8.846 1.00 81.94 86 ASN A C 1
ATOM 711 O O . ASN A 1 86 ? -4.003 -14.557 -7.934 1.00 81.94 86 ASN A O 1
ATOM 715 N N . GLN A 1 87 ? -4.296 -13.826 -10.032 1.00 78.62 87 GLN A N 1
ATOM 716 C CA . GLN A 1 87 ? -2.864 -13.703 -10.308 1.00 78.62 87 GLN A CA 1
ATOM 717 C C . GLN A 1 87 ? -2.209 -12.586 -9.491 1.00 78.62 87 GLN A C 1
ATOM 719 O O . GLN A 1 87 ? -1.047 -12.716 -9.133 1.00 78.62 87 GLN A O 1
ATOM 724 N N . LEU A 1 88 ? -2.927 -11.497 -9.200 1.00 79.38 88 LEU A N 1
ATOM 725 C CA . LEU A 1 88 ? -2.383 -10.330 -8.497 1.00 79.38 88 LEU A CA 1
ATOM 726 C C . LEU A 1 88 ? -2.478 -10.451 -6.971 1.00 79.38 88 LEU A C 1
ATOM 728 O O . LEU A 1 88 ? -1.530 -10.123 -6.258 1.00 79.38 88 LEU A O 1
ATOM 732 N N . ALA A 1 89 ? -3.631 -10.892 -6.476 1.00 78.44 89 ALA A N 1
ATOM 733 C CA . ALA A 1 89 ? -4.021 -10.837 -5.070 1.00 78.44 89 ALA A CA 1
ATOM 734 C C . ALA A 1 89 ? -4.749 -12.100 -4.582 1.00 78.44 89 ALA A C 1
ATOM 736 O O . ALA A 1 89 ? -5.183 -12.146 -3.430 1.00 78.44 89 ALA A O 1
ATOM 737 N N . GLY A 1 90 ? -4.875 -13.128 -5.427 1.00 71.81 90 GLY A N 1
ATOM 738 C CA . GLY A 1 90 ? -5.399 -14.423 -5.009 1.00 71.81 90 GLY A CA 1
ATOM 739 C C . GLY A 1 90 ? -4.475 -15.061 -3.978 1.00 71.81 90 GLY A C 1
ATOM 740 O O . GLY A 1 90 ? -3.259 -15.122 -4.161 1.00 71.81 90 GLY A O 1
ATOM 741 N N . LYS A 1 91 ? -5.054 -15.529 -2.875 1.00 62.06 91 LYS A N 1
ATOM 742 C CA . LYS A 1 91 ? -4.381 -16.451 -1.961 1.00 62.06 91 LYS A CA 1
ATOM 743 C C . LYS A 1 91 ? -4.601 -17.863 -2.517 1.00 62.06 91 LYS A C 1
ATOM 745 O O . LYS A 1 91 ? -5.753 -18.269 -2.631 1.00 62.06 91 LYS A O 1
ATOM 750 N N . THR A 1 92 ? -3.533 -18.562 -2.911 1.00 50.19 92 THR A N 1
ATOM 751 C CA . THR A 1 92 ? -3.530 -20.042 -2.945 1.00 50.19 92 THR A CA 1
ATOM 752 C C . THR A 1 92 ? -3.642 -20.590 -1.539 1.00 50.19 92 THR A C 1
ATOM 754 O O . THR A 1 92 ? -2.965 -20.006 -0.659 1.00 50.19 92 THR A O 1
#

pLDDT: mean 80.18, std 16.33, range [42.62, 97.5]